Protein AF-A0A2S6QXK5-F1 (afdb_monomer_lite)

Radius of gyration: 11.89 Å; chains: 1; bounding box: 22×30×35 Å

Secondary structure (DSSP, 8-state):
-TTTT-SEEEETTTTEEEEEEGGGTEEEEEEEE--TTS----EE-SS--SHHHHHHTGGGEEE---HHHHHHHHHHHHHHHHHT-

Foldseek 3Di:
DPLVPFQWWAQPVQRKIWGDDVVLVRHFIWIWHQPPVRDTAIDGDPQDGHPVSCVVVVVRIDRPDDVVVVVVVSVRSSVVVVVVD

Sequence (85 aa):
METKNASIWYRRDTCHYILCSPKDGISNVLEMYVGVWGSGTWQVSRTYNSMEDLEIDAVHFEVVTQPGLRNTLLETAVEFVNERK

Structure (mmCIF, N/CA/C/O backbone):
data_AF-A0A2S6QXK5-F1
#
_entry.id   AF-A0A2S6QXK5-F1
#
loop_
_atom_site.group_PDB
_atom_site.id
_atom_site.type_symbol
_atom_site.label_atom_id
_atom_site.label_alt_id
_atom_site.label_comp_id
_atom_site.label_asym_id
_atom_site.label_entity_id
_atom_site.label_seq_id
_atom_site.pdbx_PDB_ins_code
_atom_site.Cartn_x
_atom_site.Cartn_y
_atom_site.Cartn_z
_atom_site.occupancy
_atom_site.B_iso_or_equiv
_atom_site.auth_seq_id
_atom_site.auth_comp_id
_atom_site.auth_asym_id
_atom_site.auth_atom_id
_atom_site.pdbx_PDB_model_num
ATOM 1 N N . MET A 1 1 ? -6.812 7.889 -17.087 1.00 43.12 1 MET A N 1
ATOM 2 C CA . MET A 1 1 ? -5.756 7.861 -16.055 1.00 43.12 1 MET A CA 1
ATOM 3 C C . MET A 1 1 ? -6.446 7.575 -14.726 1.00 43.12 1 MET A C 1
ATOM 5 O O . MET A 1 1 ? -6.997 8.483 -14.122 1.00 43.12 1 MET A O 1
ATOM 9 N N . GLU A 1 2 ? -6.557 6.296 -14.362 1.00 52.59 2 GLU A N 1
ATOM 10 C CA . GLU A 1 2 ? -7.403 5.782 -13.260 1.00 52.59 2 GLU A CA 1
ATOM 11 C C . GLU A 1 2 ? -6.746 5.875 -11.867 1.00 52.59 2 GLU A C 1
ATOM 13 O O . GLU A 1 2 ? -7.249 5.318 -10.897 1.00 52.59 2 GLU A O 1
ATOM 18 N N . THR A 1 3 ? -5.625 6.587 -11.742 1.00 52.00 3 THR A N 1
ATOM 19 C CA . THR A 1 3 ? -4.844 6.666 -10.499 1.00 52.00 3 THR A CA 1
ATOM 20 C C . THR A 1 3 ? -5.323 7.753 -9.535 1.00 52.00 3 THR A C 1
ATOM 22 O O . THR A 1 3 ? -5.206 7.554 -8.332 1.00 52.00 3 THR A O 1
ATOM 25 N N . LYS A 1 4 ? -5.940 8.841 -10.028 1.00 51.94 4 LYS A N 1
ATOM 26 C CA . LYS A 1 4 ? -6.399 9.990 -9.208 1.00 51.94 4 LYS A CA 1
ATOM 27 C C . LYS A 1 4 ? -7.440 9.653 -8.130 1.00 51.94 4 LYS A C 1
ATOM 29 O O . LYS A 1 4 ? -7.624 10.424 -7.201 1.00 51.94 4 LYS A O 1
ATOM 34 N N . ASN A 1 5 ? -8.122 8.512 -8.257 1.00 59.94 5 ASN A N 1
ATOM 35 C CA . ASN A 1 5 ? -9.148 8.061 -7.307 1.00 59.94 5 ASN A CA 1
ATOM 36 C C . ASN A 1 5 ? -8.797 6.726 -6.636 1.00 59.94 5 ASN A C 1
ATOM 38 O O . ASN A 1 5 ? -9.603 6.187 -5.871 1.00 59.94 5 ASN A O 1
ATOM 42 N N . ALA A 1 6 ? -7.641 6.145 -6.964 1.00 63.56 6 ALA A N 1
ATOM 43 C CA . ALA A 1 6 ? -7.206 4.917 -6.326 1.00 63.56 6 ALA A CA 1
ATOM 44 C C . ALA A 1 6 ? -6.787 5.230 -4.884 1.00 63.56 6 ALA A C 1
ATOM 46 O O . ALA A 1 6 ? -6.269 6.300 -4.603 1.00 63.56 6 ALA A O 1
ATOM 47 N N . SER A 1 7 ? -7.044 4.303 -3.968 1.00 83.06 7 SER A N 1
ATOM 48 C CA . SER A 1 7 ? -6.606 4.390 -2.567 1.00 83.06 7 SER A CA 1
ATOM 49 C C . SER A 1 7 ? -5.580 3.317 -2.207 1.00 83.06 7 SER A C 1
ATOM 51 O O . SER A 1 7 ? -5.058 3.311 -1.098 1.00 83.06 7 SER A O 1
ATOM 53 N N . ILE A 1 8 ? -5.338 2.378 -3.130 1.00 91.62 8 ILE A N 1
ATOM 54 C CA . ILE A 1 8 ? -4.491 1.202 -2.935 1.00 91.62 8 ILE A CA 1
ATOM 55 C C . ILE A 1 8 ? -3.721 0.945 -4.225 1.00 91.62 8 ILE A C 1
ATOM 57 O O . ILE A 1 8 ? -4.323 0.765 -5.293 1.00 91.62 8 ILE A O 1
ATOM 61 N N . TRP A 1 9 ? -2.404 0.881 -4.098 1.00 93.56 9 TRP A N 1
ATOM 62 C CA . TRP A 1 9 ? -1.464 0.636 -5.178 1.00 93.56 9 TRP A CA 1
ATOM 63 C C . TRP A 1 9 ? -0.531 -0.514 -4.843 1.00 93.56 9 TRP A C 1
ATOM 65 O O . TRP A 1 9 ? -0.342 -0.871 -3.682 1.00 93.56 9 TRP A O 1
ATOM 75 N N . TYR A 1 10 ? 0.079 -1.067 -5.879 1.00 93.25 10 TYR A N 1
ATOM 76 C CA . TYR A 1 10 ? 1.149 -2.034 -5.781 1.00 93.25 10 TYR A CA 1
ATOM 77 C C . TYR A 1 10 ? 2.376 -1.526 -6.536 1.00 93.25 10 TYR A C 1
ATOM 79 O O . TYR A 1 10 ? 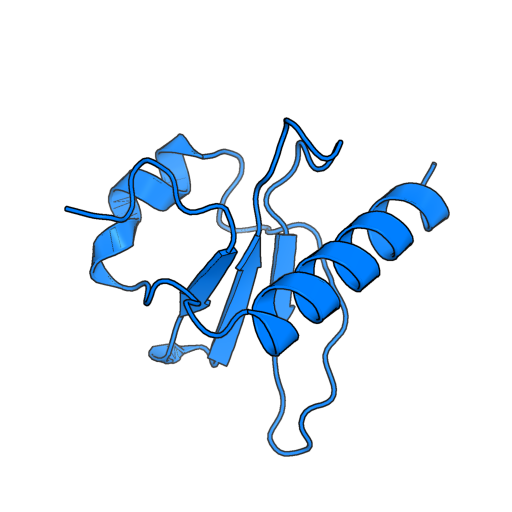2.301 -1.198 -7.718 1.00 93.25 10 TYR A O 1
ATOM 87 N N . ARG A 1 11 ? 3.516 -1.472 -5.853 1.00 91.94 11 ARG A N 1
ATOM 88 C CA . ARG A 1 11 ? 4.818 -1.160 -6.438 1.00 91.94 11 ARG A CA 1
ATOM 89 C C . ARG A 1 11 ? 5.559 -2.464 -6.697 1.00 91.94 11 ARG A C 1
ATOM 91 O O . ARG A 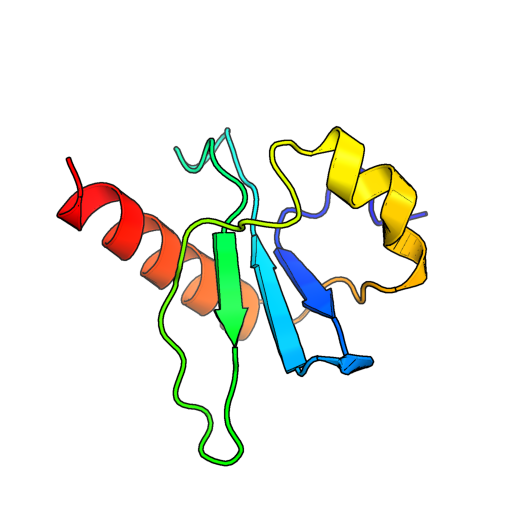1 11 ? 6.059 -3.094 -5.764 1.00 91.94 11 ARG A O 1
ATOM 98 N N . ARG A 1 12 ? 5.646 -2.858 -7.969 1.00 89.25 12 ARG A N 1
ATOM 99 C CA . ARG A 1 12 ? 6.240 -4.140 -8.377 1.00 89.25 12 ARG A CA 1
ATOM 100 C C . ARG A 1 12 ? 7.724 -4.240 -8.025 1.00 89.25 12 ARG A C 1
ATOM 102 O O . ARG A 1 12 ? 8.145 -5.260 -7.490 1.00 89.25 12 ARG A O 1
ATOM 109 N N . ASP A 1 13 ? 8.484 -3.170 -8.249 1.00 88.62 13 ASP A N 1
ATOM 110 C CA . ASP A 1 13 ? 9.946 -3.158 -8.076 1.00 88.62 13 ASP A CA 1
ATOM 111 C C . ASP A 1 13 ? 10.389 -3.502 -6.651 1.00 88.62 13 ASP A C 1
ATOM 113 O O . ASP A 1 13 ? 11.423 -4.130 -6.442 1.00 88.62 13 ASP A O 1
ATOM 117 N N . THR A 1 14 ? 9.593 -3.098 -5.661 1.00 89.19 14 THR A N 1
ATOM 118 C CA . THR A 1 14 ? 9.889 -3.327 -4.245 1.00 89.19 14 THR A CA 1
ATOM 119 C C . THR A 1 14 ? 8.933 -4.321 -3.598 1.00 89.19 14 THR A C 1
ATOM 121 O O . THR A 1 14 ? 9.086 -4.610 -2.415 1.00 89.19 14 THR A O 1
ATOM 124 N N . CYS A 1 15 ? 7.947 -4.842 -4.333 1.00 91.00 15 CYS A N 1
ATOM 125 C CA . CYS A 1 15 ? 6.893 -5.719 -3.817 1.00 91.00 15 CYS A CA 1
ATOM 126 C C . CYS A 1 15 ? 6.120 -5.116 -2.629 1.00 91.00 15 CYS A C 1
ATOM 128 O O . CYS A 1 15 ? 5.861 -5.800 -1.638 1.00 91.00 15 CYS A O 1
ATOM 130 N N . HIS A 1 16 ? 5.762 -3.833 -2.716 1.00 94.00 16 HIS A N 1
ATOM 131 C CA . HIS A 1 16 ? 4.996 -3.151 -1.670 1.00 94.00 16 HIS A CA 1
ATOM 132 C C . HIS A 1 16 ? 3.566 -2.865 -2.108 1.00 94.00 16 HIS A C 1
ATOM 134 O O . HIS A 1 16 ? 3.341 -2.358 -3.206 1.00 94.00 16 HIS A O 1
ATOM 140 N N . TYR A 1 17 ? 2.609 -3.103 -1.217 1.00 94.25 17 TYR A N 1
ATOM 141 C CA . TYR A 1 17 ? 1.334 -2.401 -1.278 1.00 94.25 17 TYR A CA 1
ATOM 142 C C . TYR A 1 17 ? 1.476 -1.035 -0.626 1.00 94.25 17 TYR A C 1
ATOM 144 O O . TYR A 1 17 ? 2.110 -0.909 0.420 1.00 94.25 17 TYR A O 1
ATOM 152 N N . ILE A 1 18 ? 0.872 -0.031 -1.245 1.00 95.06 18 ILE A N 1
ATOM 153 C CA . ILE A 1 18 ? 0.832 1.340 -0.752 1.00 95.06 18 ILE A CA 1
ATOM 154 C C . ILE A 1 18 ? -0.632 1.722 -0.594 1.00 95.06 18 ILE A C 1
ATOM 156 O O . ILE A 1 18 ? -1.437 1.452 -1.488 1.00 95.06 18 ILE A O 1
ATOM 160 N N . LEU A 1 19 ? -0.991 2.322 0.536 1.00 93.81 19 LEU A N 1
ATOM 161 C CA . LEU A 1 19 ? -2.371 2.669 0.847 1.00 93.81 19 LEU A CA 1
ATOM 162 C C . LEU A 1 19 ? -2.456 4.066 1.459 1.00 93.81 19 LEU A C 1
ATOM 164 O O . LEU A 1 19 ? -1.743 4.392 2.405 1.00 93.81 19 LEU A O 1
ATOM 168 N N . CYS A 1 20 ? -3.362 4.881 0.927 1.00 92.00 20 CYS A N 1
ATOM 169 C CA . CYS A 1 20 ? -3.735 6.174 1.487 1.00 92.00 20 CYS A CA 1
ATOM 170 C C . CYS A 1 20 ? -5.237 6.363 1.272 1.00 92.00 20 CYS A C 1
ATOM 172 O O . CYS A 1 20 ? -5.714 6.347 0.135 1.00 92.00 20 CYS A O 1
ATOM 174 N N . SER A 1 21 ? -6.000 6.485 2.359 1.00 90.19 21 SER A N 1
ATOM 175 C CA . SER A 1 21 ? -7.446 6.678 2.268 1.00 90.19 21 SER A CA 1
ATOM 176 C C . SER A 1 21 ? -7.970 7.523 3.428 1.00 90.19 21 SER A C 1
ATOM 178 O O . SER A 1 21 ? -8.479 6.990 4.420 1.00 90.19 21 SER A O 1
ATOM 180 N N . PRO A 1 22 ? -7.896 8.862 3.313 1.00 87.94 22 PRO A N 1
ATOM 181 C CA . PRO A 1 22 ? -8.375 9.764 4.360 1.00 87.94 22 PRO A CA 1
ATOM 182 C C . PRO A 1 22 ? -9.857 9.560 4.704 1.00 87.94 22 PRO A C 1
ATOM 184 O O . PRO A 1 22 ? -10.245 9.685 5.862 1.00 87.94 22 PRO A O 1
ATOM 187 N N . LYS A 1 23 ? -10.680 9.179 3.717 1.00 88.06 23 LYS A N 1
ATOM 188 C CA . LYS A 1 23 ? -12.107 8.865 3.908 1.00 88.06 23 LYS A CA 1
ATOM 189 C C . LYS A 1 23 ? -12.355 7.651 4.814 1.00 88.06 23 LYS A C 1
ATOM 191 O O . LYS A 1 23 ? -13.397 7.589 5.453 1.00 88.06 23 LYS A O 1
ATOM 196 N N . ASP A 1 24 ? -11.399 6.724 4.873 1.00 88.00 24 ASP A N 1
ATOM 197 C CA . ASP A 1 24 ? -11.464 5.504 5.685 1.00 88.00 24 ASP A CA 1
ATOM 198 C C . ASP A 1 24 ? -10.677 5.672 7.003 1.00 88.00 24 ASP A C 1
ATOM 200 O O . ASP A 1 24 ? -10.421 4.709 7.720 1.00 88.00 24 ASP A O 1
ATOM 204 N N . GLY A 1 25 ? -10.271 6.906 7.339 1.00 86.88 25 GLY A N 1
ATOM 205 C CA . GLY A 1 25 ? -9.520 7.221 8.558 1.00 86.88 25 GLY A CA 1
ATOM 206 C C . GLY A 1 25 ? -8.016 6.941 8.477 1.00 86.88 25 GLY A C 1
ATOM 207 O O . GLY A 1 25 ? -7.337 6.991 9.502 1.00 86.88 25 GLY A O 1
ATOM 208 N N . ILE A 1 26 ? -7.486 6.674 7.279 1.00 89.88 26 ILE A N 1
ATOM 209 C CA . ILE A 1 26 ? -6.066 6.404 7.030 1.00 89.88 26 ILE A CA 1
ATOM 210 C C . ILE A 1 26 ? -5.443 7.656 6.411 1.00 89.88 26 ILE A C 1
ATOM 212 O O . ILE A 1 26 ? -5.416 7.824 5.191 1.00 89.88 26 ILE A O 1
ATOM 216 N N . SER A 1 27 ? -5.002 8.573 7.273 1.00 88.75 27 SER A N 1
ATOM 217 C CA . SER A 1 27 ? -4.442 9.871 6.869 1.00 88.75 27 SER A CA 1
ATOM 218 C C . SER A 1 27 ? -2.968 9.809 6.468 1.00 88.75 27 SER A C 1
ATOM 220 O O . SER A 1 27 ? -2.525 10.626 5.669 1.00 88.75 27 SER A O 1
ATOM 222 N N . ASN A 1 28 ? -2.213 8.864 7.032 1.00 92.88 28 ASN A N 1
ATOM 223 C CA . ASN A 1 28 ? -0.814 8.637 6.680 1.00 92.88 28 ASN A CA 1
ATOM 224 C C . ASN A 1 28 ? -0.729 7.658 5.510 1.00 92.88 28 ASN A C 1
ATOM 226 O O . ASN A 1 28 ? -1.512 6.709 5.450 1.00 92.88 28 ASN A O 1
ATOM 230 N N . VAL A 1 29 ? 0.264 7.832 4.639 1.00 94.62 29 VAL A N 1
ATOM 231 C CA . VAL A 1 29 ? 0.581 6.808 3.641 1.00 94.62 29 VAL A CA 1
ATOM 232 C C . VAL A 1 29 ? 1.137 5.583 4.358 1.00 94.62 29 VAL A C 1
ATOM 234 O O . VAL A 1 29 ? 2.081 5.680 5.146 1.00 94.62 29 VAL A O 1
ATOM 237 N N . LEU A 1 30 ? 0.540 4.427 4.094 1.00 95.44 30 LEU A N 1
ATOM 238 C CA . LEU A 1 30 ? 0.969 3.144 4.623 1.00 95.44 30 LEU A CA 1
ATOM 239 C C . LEU A 1 30 ? 1.635 2.320 3.532 1.00 95.44 30 LEU A C 1
ATOM 241 O O . LEU A 1 30 ? 1.225 2.348 2.374 1.00 95.44 30 LEU A O 1
ATOM 245 N N . GLU A 1 31 ? 2.631 1.546 3.930 1.00 95.50 31 GLU A N 1
ATOM 246 C CA . GLU A 1 31 ? 3.339 0.605 3.080 1.00 95.50 31 GLU A CA 1
ATOM 247 C C . GLU A 1 31 ? 3.313 -0.781 3.716 1.00 95.50 31 GLU A C 1
ATOM 249 O O . GLU A 1 31 ? 3.448 -0.927 4.931 1.00 95.50 31 GLU A O 1
ATOM 254 N N . MET A 1 32 ? 3.167 -1.811 2.893 1.00 94.88 32 MET A N 1
ATOM 255 C CA . MET A 1 32 ? 3.285 -3.199 3.315 1.00 94.88 32 MET A CA 1
ATOM 256 C C . MET A 1 32 ? 4.148 -3.952 2.319 1.00 94.88 32 MET A C 1
ATOM 258 O O 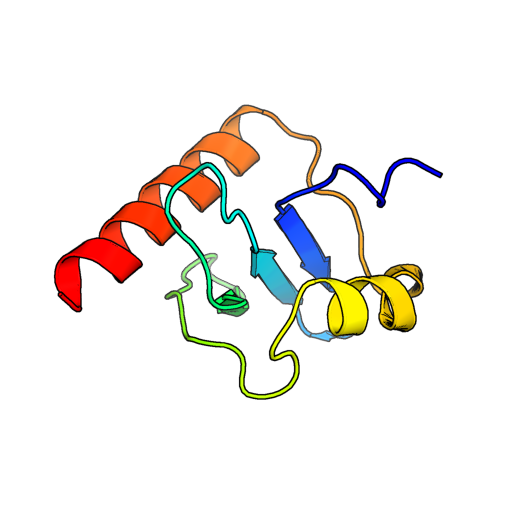. MET A 1 32 ? 3.734 -4.192 1.185 1.00 94.88 32 MET A O 1
ATOM 262 N N . TYR A 1 33 ? 5.339 -4.347 2.761 1.00 92.56 33 TYR A N 1
ATOM 263 C CA . TYR A 1 33 ? 6.163 -5.289 2.019 1.00 92.56 33 TYR A CA 1
ATOM 264 C C . TYR A 1 33 ? 5.505 -6.667 2.032 1.00 92.56 33 TYR A C 1
ATOM 266 O O . TYR A 1 33 ? 5.135 -7.170 3.095 1.00 92.56 33 TYR A O 1
ATOM 274 N N . VAL A 1 34 ? 5.407 -7.290 0.863 1.00 87.06 34 VAL A N 1
ATOM 275 C CA . VAL A 1 34 ? 4.950 -8.671 0.731 1.00 87.06 34 VAL A CA 1
ATOM 276 C C . VAL A 1 34 ? 6.157 -9.533 0.414 1.00 87.06 34 VAL A C 1
ATOM 278 O O . VAL A 1 34 ? 6.685 -9.515 -0.699 1.00 87.06 34 VAL A O 1
ATOM 281 N N . GLY A 1 35 ? 6.603 -10.284 1.419 1.00 79.50 35 GLY A N 1
ATOM 282 C CA . GLY A 1 35 ? 7.655 -11.273 1.235 1.00 79.50 35 GLY A CA 1
ATOM 283 C C . GLY A 1 35 ? 7.196 -12.442 0.361 1.00 79.50 35 GLY A C 1
ATOM 284 O O . GLY A 1 35 ? 6.011 -12.618 0.085 1.00 79.50 35 GLY A O 1
ATOM 285 N N . VAL A 1 36 ? 8.144 -13.302 -0.013 1.00 70.50 36 VAL A N 1
ATOM 286 C CA . VAL A 1 36 ? 7.924 -14.485 -0.874 1.00 70.50 36 VAL A CA 1
ATOM 287 C C . VAL A 1 36 ? 6.796 -15.404 -0.368 1.00 70.50 36 VAL A C 1
ATOM 289 O O . VAL A 1 36 ? 6.142 -16.075 -1.159 1.00 70.50 36 VAL A O 1
ATOM 292 N N . TRP A 1 37 ? 6.531 -15.399 0.941 1.00 70.38 37 TRP A N 1
ATOM 293 C CA . TRP A 1 37 ? 5.507 -16.219 1.598 1.00 70.38 37 TRP A CA 1
ATOM 294 C C . TRP A 1 37 ? 4.148 -15.525 1.770 1.00 70.38 37 TRP A C 1
ATOM 296 O O . TRP A 1 37 ? 3.274 -16.056 2.448 1.00 70.38 37 TRP A O 1
ATOM 306 N N . GLY A 1 38 ? 3.959 -14.333 1.198 1.00 68.56 38 GLY A N 1
ATOM 307 C CA . GLY A 1 38 ? 2.687 -13.604 1.246 1.00 68.56 38 GLY A CA 1
ATOM 308 C C . GLY A 1 38 ? 2.371 -12.933 2.587 1.00 68.56 38 GLY A C 1
ATOM 309 O O . GLY A 1 38 ? 1.356 -12.253 2.697 1.00 68.56 38 GLY A O 1
ATOM 310 N N . SER A 1 39 ? 3.231 -13.080 3.598 1.00 75.69 39 SER A N 1
ATOM 311 C CA . SER A 1 39 ? 3.119 -12.349 4.860 1.00 75.69 39 SER A CA 1
ATOM 312 C C . SER A 1 39 ? 3.609 -10.909 4.695 1.00 75.69 39 SER A C 1
ATOM 314 O O . SER A 1 39 ? 4.701 -10.687 4.160 1.00 75.69 39 SER A O 1
ATOM 316 N N . GLY A 1 40 ? 2.841 -9.954 5.211 1.00 83.75 40 GLY A N 1
ATOM 317 C CA . GLY A 1 40 ? 3.208 -8.545 5.280 1.00 83.75 40 GLY A CA 1
ATOM 318 C C . GLY A 1 40 ? 2.573 -7.883 6.498 1.00 83.75 40 GLY A C 1
ATOM 319 O O . GLY A 1 40 ? 1.534 -8.323 6.986 1.00 83.75 40 GLY A O 1
ATOM 320 N N . THR A 1 41 ? 3.219 -6.842 7.011 1.00 88.81 41 THR A N 1
ATOM 321 C CA . THR A 1 41 ? 2.680 -6.002 8.084 1.00 88.81 41 THR A CA 1
ATOM 322 C C . THR A 1 41 ? 2.721 -4.559 7.621 1.00 88.81 41 THR A C 1
ATOM 324 O O . THR A 1 41 ? 3.707 -4.128 7.017 1.00 88.81 41 THR A O 1
ATOM 327 N N . TRP A 1 42 ? 1.650 -3.821 7.899 1.00 94.31 42 TRP A N 1
ATOM 328 C CA . TRP A 1 42 ? 1.586 -2.401 7.598 1.00 94.31 42 TRP A CA 1
ATOM 329 C C . TRP A 1 42 ? 2.604 -1.612 8.420 1.00 94.31 42 TRP A C 1
ATOM 331 O O . TRP A 1 42 ? 2.847 -1.868 9.601 1.00 94.31 42 TRP A O 1
ATOM 341 N N . GLN A 1 43 ? 3.186 -0.610 7.780 1.00 94.94 43 GLN A N 1
ATOM 342 C CA . GLN A 1 43 ? 4.000 0.414 8.411 1.00 94.94 43 GLN A CA 1
ATOM 343 C C . GLN A 1 43 ? 3.659 1.771 7.808 1.00 94.94 43 GLN A C 1
ATOM 345 O O . GLN A 1 43 ? 3.186 1.864 6.680 1.00 94.94 43 GLN A O 1
ATOM 350 N N . VAL A 1 44 ? 3.910 2.836 8.564 1.00 95.12 44 VAL A N 1
ATOM 351 C CA . VAL A 1 44 ? 3.834 4.193 8.016 1.00 95.12 44 VAL A CA 1
ATOM 352 C C . VAL A 1 44 ? 4.993 4.370 7.045 1.00 95.12 44 VAL A C 1
ATOM 354 O O . VAL A 1 44 ? 6.134 4.038 7.389 1.00 95.12 44 VAL A O 1
ATOM 357 N N . SER A 1 45 ? 4.696 4.868 5.848 1.00 94.69 45 SER A N 1
ATOM 358 C CA . SER A 1 45 ? 5.716 5.123 4.844 1.00 94.69 45 SER A CA 1
ATOM 359 C C . SER A 1 45 ? 6.730 6.131 5.365 1.00 94.69 45 SER A C 1
ATOM 361 O O . SER A 1 45 ? 6.392 7.112 6.026 1.00 94.69 45 SER A O 1
ATOM 363 N N . ARG A 1 46 ? 8.001 5.875 5.062 1.00 92.44 46 ARG A N 1
ATOM 364 C CA . ARG A 1 46 ? 9.091 6.836 5.289 1.00 92.44 46 ARG A CA 1
ATOM 365 C C . ARG A 1 46 ? 9.456 7.601 4.021 1.00 92.44 46 ARG A C 1
ATOM 367 O O . ARG A 1 46 ? 10.257 8.527 4.085 1.00 92.44 46 ARG A O 1
ATOM 374 N N . THR A 1 47 ? 8.914 7.172 2.886 1.00 91.06 47 THR A N 1
ATOM 375 C CA . THR A 1 47 ? 9.201 7.718 1.561 1.00 91.06 47 THR A CA 1
ATOM 376 C C . THR A 1 47 ? 8.116 8.694 1.131 1.00 91.06 47 THR A C 1
ATOM 378 O O . THR A 1 47 ? 8.434 9.749 0.593 1.00 91.06 47 THR A O 1
ATOM 381 N N . TYR A 1 48 ? 6.856 8.373 1.419 1.00 92.12 48 TYR A N 1
ATOM 382 C CA . TYR A 1 48 ? 5.694 9.154 1.015 1.00 92.12 48 TYR A CA 1
ATOM 383 C C . TYR A 1 48 ? 4.980 9.691 2.255 1.00 92.12 48 TYR A C 1
ATOM 385 O O . TYR A 1 48 ? 4.643 8.932 3.161 1.00 92.12 48 TYR A O 1
ATOM 393 N N . ASN A 1 49 ? 4.738 10.997 2.310 1.00 90.44 49 ASN A N 1
ATOM 394 C CA . ASN A 1 49 ? 4.056 11.641 3.436 1.00 90.44 49 ASN A CA 1
ATOM 395 C C . ASN A 1 49 ? 2.609 12.002 3.093 1.00 90.44 49 ASN A C 1
ATOM 397 O O . ASN A 1 49 ? 1.785 12.179 3.988 1.00 90.44 49 ASN A O 1
ATOM 401 N N . SER A 1 50 ? 2.298 12.115 1.803 1.00 87.75 50 SER A N 1
ATOM 402 C CA . SER A 1 50 ? 1.016 12.596 1.309 1.00 87.75 50 SER A CA 1
ATOM 403 C C . SER A 1 50 ? 0.567 11.873 0.039 1.00 87.75 50 SER A C 1
ATOM 405 O O . SER A 1 50 ? 1.327 11.157 -0.611 1.00 87.75 50 SER A O 1
ATOM 407 N N . MET A 1 51 ? -0.697 12.093 -0.327 1.00 84.31 51 MET A N 1
ATOM 408 C CA . MET A 1 51 ? -1.245 11.643 -1.606 1.00 84.31 51 MET A CA 1
ATOM 409 C C . MET A 1 51 ? -0.537 12.303 -2.801 1.00 84.31 51 MET A C 1
ATOM 411 O O . MET A 1 51 ? -0.329 11.646 -3.814 1.00 84.31 51 MET A O 1
ATOM 415 N N . GLU A 1 52 ? -0.129 13.570 -2.678 1.00 86.44 52 GLU A N 1
ATOM 416 C CA . GLU A 1 52 ? 0.614 14.281 -3.730 1.00 86.44 52 GLU A CA 1
ATOM 417 C C . GLU A 1 52 ? 1.939 13.584 -4.055 1.00 86.44 52 GLU A C 1
ATOM 419 O O . GLU A 1 52 ? 2.260 13.405 -5.230 1.00 86.44 52 GLU A O 1
ATOM 424 N N . ASP A 1 53 ? 2.662 13.106 -3.036 1.00 88.19 53 ASP A N 1
ATOM 425 C CA . ASP A 1 53 ? 3.913 12.368 -3.246 1.00 88.19 53 ASP A CA 1
ATOM 426 C C . ASP A 1 53 ? 3.673 11.085 -4.067 1.00 88.19 53 ASP A C 1
ATOM 428 O O . ASP A 1 53 ? 4.481 10.720 -4.922 1.00 88.19 53 ASP A O 1
ATOM 432 N N . LEU A 1 54 ? 2.534 10.416 -3.845 1.00 86.75 54 LEU A N 1
ATOM 433 C CA . LEU A 1 54 ? 2.148 9.220 -4.597 1.00 86.75 54 LEU A CA 1
ATOM 434 C C . LEU A 1 54 ? 1.737 9.532 -6.036 1.00 86.75 54 LEU A C 1
ATOM 436 O O . LEU A 1 54 ? 1.976 8.723 -6.929 1.00 86.75 54 LEU A O 1
ATOM 440 N N . GLU A 1 55 ? 1.113 10.683 -6.280 1.00 84.69 55 GLU A N 1
ATOM 441 C CA . GLU A 1 55 ? 0.719 11.092 -7.628 1.00 84.69 55 GLU A CA 1
ATOM 442 C C . GLU A 1 55 ? 1.930 11.391 -8.518 1.00 84.69 55 GLU A C 1
ATOM 444 O O . GLU A 1 55 ? 1.899 11.067 -9.709 1.00 84.69 55 GLU A O 1
ATOM 449 N N . ILE A 1 56 ? 3.002 11.947 -7.946 1.00 86.88 56 ILE A N 1
ATOM 450 C CA . ILE A 1 56 ? 4.270 12.202 -8.648 1.00 86.88 56 ILE A CA 1
ATOM 451 C C . ILE A 1 56 ? 4.913 10.882 -9.101 1.00 86.88 56 ILE A C 1
ATOM 453 O O . ILE A 1 56 ? 5.327 10.760 -10.255 1.00 86.88 56 ILE A O 1
ATOM 457 N N . ASP A 1 57 ? 4.923 9.874 -8.227 1.00 85.69 57 ASP A N 1
ATOM 458 C CA . ASP A 1 57 ? 5.534 8.562 -8.479 1.00 85.69 57 ASP A CA 1
ATOM 459 C C . ASP A 1 57 ? 4.571 7.535 -9.102 1.00 85.69 57 ASP A C 1
ATOM 461 O O . ASP A 1 57 ? 4.938 6.375 -9.310 1.00 85.69 57 ASP A O 1
ATOM 465 N N . ALA A 1 58 ? 3.348 7.946 -9.462 1.00 80.62 58 ALA A N 1
ATOM 466 C CA . ALA A 1 58 ? 2.274 7.049 -9.896 1.00 80.62 58 ALA A CA 1
ATOM 467 C C . ALA A 1 58 ? 2.629 6.162 -11.101 1.00 80.62 58 ALA A C 1
ATOM 469 O O . ALA A 1 58 ? 2.010 5.118 -11.299 1.00 80.62 58 ALA A O 1
ATOM 470 N N . VAL A 1 59 ? 3.631 6.544 -11.898 1.00 84.88 59 VAL A N 1
ATOM 471 C CA . VAL A 1 59 ? 4.144 5.748 -13.027 1.00 84.88 59 VAL A CA 1
ATOM 472 C C . VAL A 1 59 ? 4.766 4.413 -12.599 1.00 84.88 59 VAL A C 1
ATOM 474 O O . VAL A 1 59 ? 4.835 3.493 -13.409 1.00 84.88 59 VAL A O 1
ATOM 477 N N . HIS A 1 60 ? 5.189 4.289 -11.338 1.00 87.00 60 HIS A N 1
ATOM 478 C CA . HIS A 1 60 ? 5.762 3.068 -10.762 1.00 87.00 60 HIS A CA 1
ATOM 479 C C . HIS A 1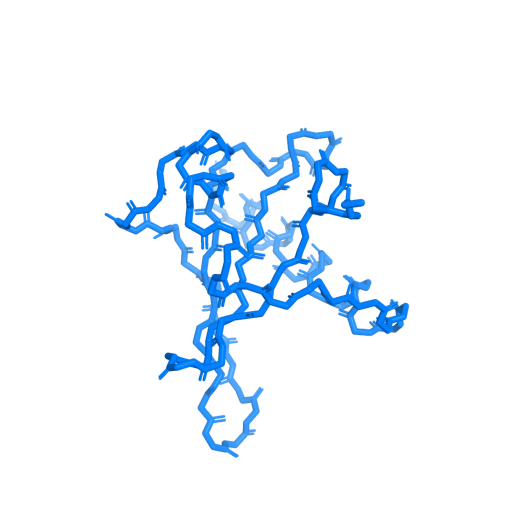 60 ? 4.723 2.183 -10.062 1.00 87.00 60 HIS A C 1
ATOM 481 O O . HIS A 1 60 ? 5.073 1.152 -9.477 1.00 87.00 60 HIS A O 1
ATOM 487 N N . PHE A 1 61 ? 3.454 2.591 -10.086 1.00 90.12 61 PHE A N 1
ATOM 488 C CA . PHE A 1 61 ? 2.389 1.978 -9.312 1.00 90.12 61 PHE A CA 1
ATOM 489 C C . PHE A 1 61 ? 1.340 1.323 -10.200 1.00 90.12 61 PHE A C 1
ATOM 491 O O . PHE A 1 61 ? 0.845 1.889 -11.173 1.00 90.12 61 PHE A O 1
ATOM 498 N N . GLU A 1 62 ? 0.928 0.133 -9.789 1.00 91.62 62 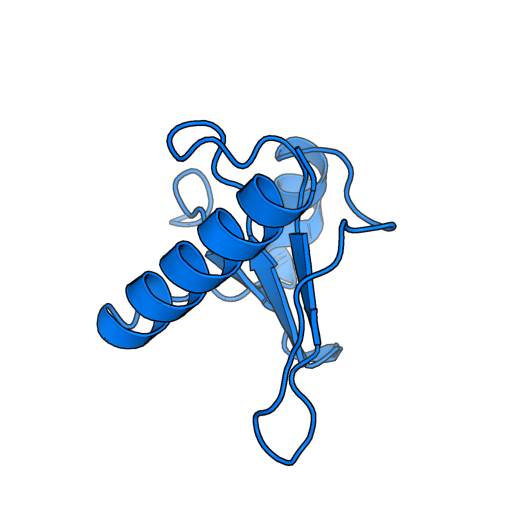GLU A N 1
ATOM 499 C CA . GLU A 1 62 ? -0.207 -0.581 -10.348 1.00 91.62 62 GLU A CA 1
ATOM 500 C C . GLU A 1 62 ? -1.409 -0.375 -9.435 1.00 91.62 62 GLU A C 1
ATOM 502 O O . GLU A 1 62 ? -1.319 -0.542 -8.218 1.00 91.62 62 GLU A O 1
ATOM 507 N N . VAL A 1 63 ? -2.555 -0.004 -10.002 1.00 91.12 63 VAL A N 1
ATOM 508 C CA . VAL A 1 63 ? -3.787 0.095 -9.216 1.00 91.12 63 VAL A CA 1
ATOM 509 C C . VAL A 1 63 ? -4.232 -1.314 -8.848 1.00 91.12 63 VAL A C 1
ATOM 511 O O . VAL A 1 63 ? -4.433 -2.161 -9.719 1.00 91.12 63 VAL A O 1
ATOM 514 N N . VAL A 1 64 ? -4.434 -1.570 -7.557 1.00 91.25 64 VAL A N 1
ATOM 515 C CA . VAL A 1 64 ? -4.989 -2.852 -7.113 1.00 91.25 64 VAL A CA 1
ATOM 516 C C . VAL A 1 64 ? -6.474 -2.857 -7.456 1.00 91.25 64 VAL A C 1
ATOM 518 O O . VAL A 1 64 ? -7.244 -2.145 -6.823 1.00 91.25 64 VAL A O 1
ATOM 521 N N . THR A 1 65 ? -6.903 -3.621 -8.459 1.00 90.06 65 THR A N 1
ATOM 522 C CA . THR A 1 65 ? -8.304 -3.621 -8.933 1.00 90.06 65 THR A CA 1
ATOM 523 C C . THR A 1 65 ? -9.132 -4.792 -8.410 1.00 90.06 65 THR A C 1
ATOM 525 O O . THR A 1 65 ? -10.357 -4.699 -8.377 1.00 90.06 65 THR A O 1
ATOM 528 N N . GLN A 1 66 ? -8.494 -5.876 -7.958 1.00 91.38 66 GLN A N 1
ATOM 529 C CA . GLN A 1 66 ? -9.187 -7.078 -7.491 1.00 91.38 66 GLN A CA 1
ATOM 530 C C . GLN A 1 66 ? -9.984 -6.793 -6.199 1.00 91.38 66 GLN A C 1
ATOM 532 O O . GLN A 1 66 ? -9.368 -6.518 -5.168 1.00 91.38 66 GLN A O 1
ATOM 537 N N . PRO A 1 67 ? -11.330 -6.905 -6.197 1.00 90.00 67 PRO A N 1
ATOM 538 C CA . PRO A 1 67 ? -12.153 -6.461 -5.067 1.00 90.00 67 PRO A CA 1
ATOM 539 C C . PRO A 1 67 ? -11.832 -7.152 -3.739 1.00 90.00 67 PRO A C 1
ATOM 541 O O . PRO A 1 67 ? -11.688 -6.480 -2.725 1.00 90.00 67 PRO A O 1
ATOM 544 N N . GLY A 1 68 ? -11.662 -8.481 -3.748 1.00 90.62 68 GLY A N 1
ATOM 545 C CA . GLY A 1 68 ? -11.346 -9.238 -2.531 1.00 90.62 68 GLY A CA 1
ATOM 546 C C . GLY A 1 68 ? -10.029 -8.792 -1.894 1.00 90.62 68 GLY A C 1
ATOM 547 O O . GLY A 1 68 ? -9.986 -8.503 -0.705 1.00 90.62 68 GLY A O 1
ATOM 548 N N . LEU A 1 69 ? -8.985 -8.633 -2.712 1.00 91.06 69 LEU A N 1
ATOM 549 C CA . LEU A 1 69 ? -7.684 -8.153 -2.252 1.00 91.06 69 LEU A CA 1
ATOM 550 C C . LEU A 1 69 ? -7.761 -6.715 -1.725 1.00 91.06 69 LEU A C 1
ATOM 552 O O . LEU A 1 69 ? -7.205 -6.421 -0.671 1.00 91.06 69 LEU A O 1
ATOM 556 N N . ARG A 1 70 ? -8.477 -5.823 -2.423 1.00 92.00 70 ARG A N 1
ATOM 557 C CA . ARG A 1 70 ? -8.678 -4.438 -1.970 1.00 92.00 70 ARG A CA 1
ATOM 558 C C . ARG A 1 70 ? -9.330 -4.385 -0.591 1.00 92.00 70 ARG A C 1
ATOM 560 O O . ARG A 1 70 ? -8.868 -3.621 0.249 1.00 92.00 70 ARG A O 1
ATOM 567 N N . ASN A 1 71 ? -10.371 -5.187 -0.370 1.00 91.19 71 ASN A N 1
ATOM 568 C CA . ASN A 1 71 ? -11.082 -5.221 0.906 1.00 91.19 71 ASN A CA 1
ATOM 569 C C . ASN A 1 71 ? -10.165 -5.711 2.029 1.00 91.19 71 ASN A C 1
ATOM 571 O O . ASN A 1 71 ? -10.025 -5.015 3.026 1.00 91.19 71 ASN A O 1
ATOM 575 N N . THR A 1 72 ? -9.453 -6.824 1.827 1.00 91.75 72 THR A N 1
ATOM 576 C CA . THR A 1 72 ? -8.510 -7.351 2.827 1.00 91.75 72 THR A CA 1
ATOM 577 C C . THR A 1 72 ? -7.393 -6.357 3.163 1.00 91.75 72 THR A C 1
ATOM 579 O O . THR A 1 72 ? -7.052 -6.171 4.331 1.00 91.75 72 THR A O 1
ATOM 582 N N . LEU A 1 73 ? -6.822 -5.685 2.159 1.00 92.94 73 LEU A N 1
ATOM 583 C CA . LEU A 1 73 ? -5.788 -4.670 2.381 1.00 92.94 73 LEU A CA 1
ATOM 584 C C . LEU A 1 73 ? -6.326 -3.472 3.169 1.00 92.94 73 LEU A C 1
ATOM 586 O O . LEU A 1 73 ? -5.642 -2.975 4.058 1.00 92.94 73 LEU A O 1
ATOM 590 N N . LEU A 1 74 ? -7.543 -3.022 2.862 1.00 92.44 74 LEU A N 1
ATOM 591 C CA . LEU A 1 74 ? -8.160 -1.901 3.561 1.00 92.44 74 LEU A CA 1
ATOM 592 C C . LEU A 1 74 ? -8.517 -2.258 5.009 1.00 92.44 74 LEU A C 1
ATOM 594 O O . LEU A 1 74 ? -8.188 -1.493 5.908 1.00 92.44 74 LEU A O 1
ATOM 598 N N . GLU A 1 75 ? -9.137 -3.416 5.242 1.00 91.94 75 GLU A N 1
ATOM 599 C CA . GLU A 1 75 ? -9.507 -3.901 6.580 1.00 91.94 75 GLU A CA 1
ATOM 600 C C . GLU A 1 75 ? -8.280 -3.989 7.496 1.00 91.94 75 GLU A C 1
ATOM 602 O O . GLU A 1 75 ? -8.245 -3.351 8.547 1.00 91.94 75 GLU A O 1
ATOM 607 N N . THR A 1 76 ? -7.224 -4.670 7.046 1.00 92.75 76 THR A N 1
ATOM 608 C CA . THR A 1 76 ? -5.982 -4.822 7.828 1.00 92.75 76 THR A CA 1
ATOM 609 C C . THR A 1 76 ? -5.248 -3.496 8.056 1.00 92.75 76 THR A C 1
ATOM 611 O O . THR A 1 76 ? -4.594 -3.310 9.083 1.00 92.75 76 THR A O 1
ATOM 614 N N . ALA A 1 77 ? -5.355 -2.544 7.125 1.00 93.25 77 ALA A N 1
ATOM 615 C CA . ALA A 1 77 ? -4.784 -1.210 7.288 1.00 93.25 77 ALA A CA 1
ATOM 616 C C . ALA A 1 77 ? -5.559 -0.373 8.318 1.00 93.25 77 ALA A C 1
ATOM 618 O O . ALA A 1 77 ? -4.951 0.338 9.121 1.00 93.25 77 ALA A O 1
ATOM 619 N N . VAL A 1 78 ? -6.893 -0.467 8.325 1.00 92.50 78 VAL A N 1
ATOM 620 C CA . VAL A 1 78 ? -7.745 0.184 9.331 1.00 92.50 78 VAL A CA 1
ATOM 621 C C . VAL A 1 78 ? -7.470 -0.388 10.722 1.00 92.50 78 VAL A C 1
ATOM 623 O O . VAL A 1 78 ? -7.325 0.382 11.673 1.00 92.50 78 VAL A O 1
ATOM 626 N N . GLU A 1 79 ? -7.356 -1.713 10.849 1.00 92.69 79 GLU A N 1
ATOM 627 C CA . GLU A 1 79 ? -6.979 -2.384 12.102 1.00 92.69 79 GLU A CA 1
ATOM 628 C C . GLU A 1 79 ? -5.641 -1.858 12.629 1.00 92.69 79 GLU A C 1
ATOM 630 O O . GLU A 1 79 ? -5.579 -1.360 13.752 1.00 92.69 79 GLU A O 1
ATOM 635 N N . PHE A 1 80 ? -4.609 -1.835 11.782 1.00 93.38 80 PHE A N 1
ATOM 636 C CA . PHE A 1 80 ? -3.291 -1.301 12.131 1.00 93.38 80 PHE A CA 1
ATOM 637 C C . PHE A 1 80 ? -3.334 0.150 12.643 1.00 93.38 80 PHE A C 1
ATOM 639 O O . PHE A 1 80 ? -2.641 0.499 13.602 1.00 93.38 80 PHE A O 1
ATOM 646 N N . VAL A 1 81 ? -4.134 1.018 12.013 1.00 92.56 81 VAL A N 1
ATOM 647 C CA . VAL A 1 81 ? -4.291 2.412 12.460 1.00 92.56 81 VAL A CA 1
ATOM 648 C C . VAL A 1 81 ? -5.006 2.486 13.808 1.00 92.56 81 VAL A C 1
ATOM 650 O O . VAL A 1 81 ? -4.653 3.326 14.633 1.00 92.56 81 VAL A O 1
ATOM 653 N N . ASN A 1 82 ? -5.999 1.631 14.047 1.00 91.31 82 ASN A N 1
ATOM 654 C CA . ASN A 1 82 ? -6.762 1.626 15.293 1.00 91.31 82 ASN A CA 1
ATOM 655 C C . ASN A 1 82 ? -5.975 1.050 16.475 1.00 91.31 82 ASN A C 1
ATOM 657 O O . ASN A 1 82 ? -6.109 1.572 17.574 1.00 91.31 82 ASN A O 1
ATOM 661 N N . GLU A 1 83 ? -5.117 0.051 16.263 1.00 90.81 83 GLU A N 1
ATOM 662 C CA . GLU A 1 83 ? -4.232 -0.500 17.305 1.00 90.81 83 GLU A CA 1
ATOM 663 C C . GLU A 1 83 ? -3.187 0.505 17.817 1.00 90.81 83 GLU A C 1
ATOM 665 O O . GLU A 1 83 ? -2.597 0.310 18.878 1.00 90.81 83 GLU A O 1
ATOM 670 N N . ARG A 1 84 ? -2.930 1.575 17.057 1.00 79.31 84 ARG A N 1
ATOM 671 C CA . ARG A 1 84 ? -1.944 2.615 17.381 1.00 79.31 84 ARG A CA 1
ATOM 672 C C . ARG A 1 84 ? -2.541 3.894 17.979 1.00 79.31 84 ARG A C 1
ATOM 674 O O . ARG A 1 84 ? -1.783 4.839 18.204 1.00 79.31 84 ARG A O 1
ATOM 681 N N . LYS A 1 85 ? -3.857 3.945 18.189 1.00 70.12 85 LYS A N 1
ATOM 682 C CA . LYS A 1 85 ? -4.555 5.050 18.869 1.00 70.12 85 LYS A CA 1
ATOM 683 C C . LYS A 1 85 ? -4.622 4.801 20.370 1.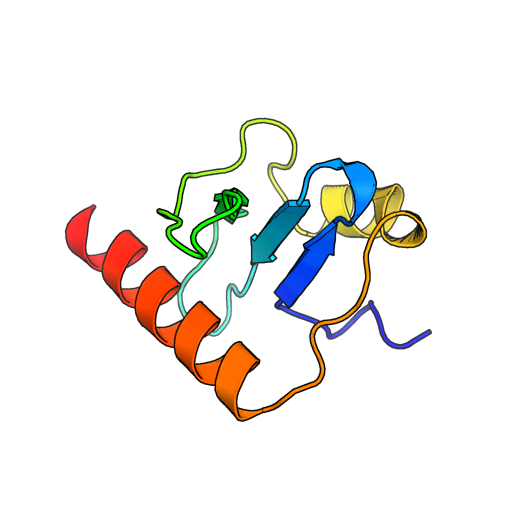00 70.12 85 LYS A C 1
ATOM 685 O O . LYS A 1 85 ? -4.481 5.799 21.108 1.00 70.12 85 LYS A O 1
#

pLDDT: mean 86.59, std 10.81, range [43.12, 95.5]